Protein AF-A0A7S0HKQ9-F1 (afdb_monomer_lite)

Radius of gyration: 19.26 Å; chains: 1; bounding box: 50×32×47 Å

Foldseek 3Di:
DDDDDDFQDPPPTDDPVVVVPDPDDDDDDDDDDDPDDHRVVVCVVVVVVVVVVQCVVCVVVVHPDRPDDDPVRVVVVVVVCVVVPPDPPPPDVVVVVVVVPPDD

Organism: NCBI:txid33657

Secondary structure (DSSP, 8-state):
-------PBTTTBS-HHHHHH-S--------SS-S---HHHHHHHHHHHHHHHHHHHHHTTT-SSTTPPPHHHHHHHHHHHHHT--------TTHHHHTTSS--

InterPro domains:
  IPR001537 tRNA/rRNA methyltransferase, SpoU type [PF00588] (2-47)
  IPR029026 tRNA (guanine-N1-)-methyltransferase, N-terminal [G3DSA:3.40.1280.10] (1-97)
  IPR029028 Alpha/beta knot methyltransferases [SSF75217] (2-57)

Sequence (104 aa):
RRVALLFGSEGSGLSAEALALADVRLSVPQSGMTQSLNVAACATLVLGEALRLRGVAAAEKGTLTPGMLSEEEQGAAAARLLEHGAAPRRHNKASTKAAMQGDL

Structure (mmCIF, N/CA/C/O backbone):
data_AF-A0A7S0HKQ9-F1
#
_entry.id   AF-A0A7S0HKQ9-F1
#
loop_
_atom_site.group_PDB
_atom_site.id
_atom_site.type_symbol
_atom_site.label_atom_id
_atom_site.label_alt_id
_atom_site.label_comp_id
_atom_site.label_asym_id
_atom_site.label_entity_id
_atom_site.label_seq_id
_atom_site.pdbx_PDB_ins_code
_atom_site.Cartn_x
_atom_site.Cartn_y
_atom_site.Cartn_z
_atom_site.occupancy
_atom_site.B_iso_or_equiv
_atom_site.auth_seq_id
_atom_site.auth_comp_id
_atom_site.auth_asym_id
_atom_site.auth_atom_id
_atom_site.pdbx_PDB_model_num
ATOM 1 N N . ARG A 1 1 ? -10.982 -3.028 8.531 1.00 77.00 1 ARG A N 1
ATOM 2 C CA . ARG A 1 1 ? -10.637 -3.882 7.366 1.00 77.00 1 ARG A CA 1
ATOM 3 C C . ARG A 1 1 ? -9.122 -3.997 7.296 1.00 77.00 1 ARG A C 1
ATOM 5 O O . ARG A 1 1 ? -8.461 -2.979 7.469 1.00 77.00 1 ARG A O 1
ATOM 12 N N . ARG A 1 2 ? -8.576 -5.202 7.112 1.00 84.19 2 ARG A N 1
ATOM 13 C CA . ARG A 1 2 ? -7.136 -5.386 6.878 1.00 84.19 2 ARG A CA 1
ATOM 14 C C . ARG A 1 2 ? -6.847 -5.080 5.410 1.00 84.19 2 ARG A C 1
ATOM 16 O O . ARG A 1 2 ? -7.654 -5.431 4.556 1.00 84.19 2 ARG A O 1
ATOM 23 N N . VAL A 1 3 ? -5.754 -4.374 5.151 1.00 90.94 3 VAL A N 1
ATOM 24 C CA . VAL A 1 3 ? -5.331 -3.965 3.808 1.00 90.94 3 VAL A CA 1
ATOM 25 C C . VAL A 1 3 ? -3.833 -4.205 3.723 1.00 90.94 3 VAL A C 1
ATOM 27 O O . VAL A 1 3 ? -3.109 -3.786 4.627 1.00 90.94 3 VAL A O 1
ATOM 30 N N . ALA A 1 4 ? -3.396 -4.873 2.661 1.00 93.12 4 ALA A N 1
ATOM 31 C CA . ALA A 1 4 ? -1.993 -4.986 2.298 1.00 93.12 4 ALA A CA 1
ATOM 32 C C . ALA A 1 4 ? -1.698 -3.980 1.181 1.00 93.12 4 ALA A C 1
ATOM 34 O O . ALA A 1 4 ? -2.459 -3.880 0.221 1.00 93.12 4 ALA A O 1
ATOM 35 N N . LEU A 1 5 ? -0.609 -3.227 1.322 1.00 94.00 5 LEU A N 1
ATOM 36 C CA . LEU A 1 5 ? -0.102 -2.337 0.282 1.00 94.00 5 LEU A CA 1
ATOM 37 C C . LEU A 1 5 ? 1.145 -2.983 -0.308 1.00 94.00 5 LEU A C 1
ATOM 39 O O . LEU A 1 5 ? 2.094 -3.270 0.420 1.00 94.00 5 LEU A O 1
ATOM 43 N N . LEU A 1 6 ? 1.119 -3.235 -1.612 1.00 95.19 6 LEU A N 1
ATOM 44 C CA . LEU A 1 6 ? 2.231 -3.835 -2.328 1.00 95.19 6 LEU A CA 1
ATOM 45 C C . LEU A 1 6 ? 3.004 -2.728 -3.043 1.00 95.19 6 LEU A C 1
ATOM 47 O O . LEU A 1 6 ? 2.419 -1.929 -3.772 1.00 95.19 6 LEU A O 1
ATOM 51 N N . PHE A 1 7 ? 4.320 -2.710 -2.852 1.00 93.75 7 PHE A N 1
ATOM 52 C CA . PHE A 1 7 ? 5.227 -1.793 -3.531 1.00 93.75 7 PHE A CA 1
ATOM 53 C C . PHE A 1 7 ? 6.204 -2.593 -4.383 1.00 93.75 7 PHE A C 1
ATOM 55 O O . PHE A 1 7 ? 6.736 -3.614 -3.948 1.00 93.75 7 PHE A O 1
ATOM 62 N N . GLY A 1 8 ? 6.395 -2.138 -5.617 1.00 90.31 8 GLY A N 1
ATOM 63 C CA . GLY A 1 8 ? 7.307 -2.757 -6.564 1.00 90.31 8 GLY A CA 1
ATOM 64 C C . GLY A 1 8 ? 8.774 -2.490 -6.248 1.00 90.31 8 GLY A C 1
ATOM 65 O O . GLY A 1 8 ? 9.100 -1.577 -5.490 1.00 90.31 8 GLY A O 1
ATOM 66 N N . SER A 1 9 ? 9.660 -3.261 -6.873 1.00 87.19 9 SER A N 1
ATOM 67 C CA . SER A 1 9 ? 11.093 -2.955 -6.846 1.00 87.19 9 SER A CA 1
ATOM 68 C C . SER A 1 9 ? 11.420 -1.765 -7.754 1.00 87.19 9 SER A C 1
ATOM 70 O O . SER A 1 9 ? 10.653 -1.429 -8.662 1.00 87.19 9 SER A O 1
ATOM 72 N N . GLU A 1 10 ? 12.558 -1.115 -7.516 1.00 84.94 10 GLU A N 1
ATOM 73 C CA . GLU A 1 10 ? 13.005 -0.008 -8.362 1.00 84.94 10 GLU A CA 1
ATOM 74 C C . GLU A 1 10 ? 13.213 -0.472 -9.815 1.00 84.94 10 GLU A C 1
ATOM 76 O O . GLU A 1 10 ? 13.728 -1.560 -10.080 1.00 84.94 10 GLU A O 1
ATOM 81 N N . GLY A 1 11 ? 12.763 0.344 -10.769 1.00 81.62 11 GLY A N 1
ATOM 82 C CA . GLY A 1 11 ? 12.839 0.061 -12.204 1.00 81.62 11 GLY A CA 1
ATOM 83 C C . GLY A 1 11 ? 11.749 -0.883 -12.718 1.00 81.62 11 GLY A C 1
ATOM 84 O O . GLY A 1 11 ? 11.000 -0.501 -13.611 1.00 81.62 11 GLY A O 1
ATOM 85 N N . SER A 1 12 ? 11.635 -2.095 -12.163 1.00 84.31 12 SER A N 1
ATOM 86 C CA . SER A 1 12 ? 10.703 -3.115 -12.686 1.00 84.31 12 SER A CA 1
ATOM 87 C C . SER A 1 12 ? 9.287 -3.052 -12.102 1.00 84.31 12 SER A C 1
ATOM 89 O O . SER A 1 12 ? 8.355 -3.601 -12.686 1.00 84.31 12 SER A O 1
ATOM 91 N N . GLY A 1 13 ? 9.096 -2.363 -10.974 1.00 89.56 13 GLY A N 1
ATOM 92 C CA . GLY A 1 13 ? 7.790 -2.244 -10.339 1.00 89.56 13 GLY A CA 1
ATOM 93 C C . GLY A 1 13 ? 7.299 -3.562 -9.728 1.00 89.56 13 GLY A C 1
ATOM 94 O O . GLY A 1 13 ? 8.079 -4.338 -9.169 1.00 89.56 13 GLY A O 1
ATOM 95 N N . LEU A 1 14 ? 5.976 -3.755 -9.725 1.00 93.69 14 LEU A N 1
ATOM 96 C CA . LEU A 1 14 ? 5.324 -4.974 -9.235 1.00 93.69 14 LEU A CA 1
ATOM 97 C C . LEU A 1 14 ? 5.343 -6.057 -10.317 1.00 93.69 14 LEU A C 1
ATOM 99 O O . LEU A 1 14 ? 5.163 -5.760 -11.497 1.00 93.69 14 LEU A O 1
ATOM 103 N N . SER A 1 15 ? 5.495 -7.319 -9.909 1.00 94.88 15 SER A N 1
ATOM 104 C CA . SER A 1 15 ? 5.388 -8.448 -10.835 1.00 94.88 15 SER A CA 1
ATOM 105 C C . SER A 1 15 ? 3.978 -8.550 -11.425 1.00 94.88 15 SER A C 1
ATOM 107 O O . SER A 1 15 ? 2.990 -8.137 -10.810 1.00 94.88 15 SER A O 1
ATOM 109 N N . ALA A 1 16 ? 3.870 -9.154 -12.611 1.00 95.00 16 ALA A N 1
ATOM 110 C CA . ALA A 1 16 ? 2.576 -9.415 -13.242 1.00 95.00 16 ALA A CA 1
ATOM 111 C C . ALA A 1 16 ? 1.654 -10.261 -12.345 1.00 95.00 16 ALA A C 1
ATOM 113 O O . ALA A 1 16 ? 0.456 -10.004 -12.279 1.00 95.00 16 ALA A O 1
ATOM 114 N N . GLU A 1 17 ? 2.224 -11.215 -11.604 1.00 96.00 17 GLU A N 1
ATOM 115 C CA . GLU A 1 17 ? 1.506 -12.031 -10.622 1.00 96.00 17 GLU A CA 1
ATOM 116 C C . GLU A 1 17 ? 0.934 -11.179 -9.479 1.00 96.00 17 GLU A C 1
ATOM 118 O O . GLU A 1 17 ? -0.259 -11.251 -9.192 1.00 96.00 17 GLU A O 1
ATOM 123 N N . ALA A 1 18 ? 1.745 -10.299 -8.879 1.00 94.69 18 ALA A N 1
ATOM 124 C CA . ALA A 1 18 ? 1.278 -9.400 -7.824 1.00 94.69 18 ALA A CA 1
ATOM 125 C C . ALA A 1 18 ? 0.176 -8.452 -8.328 1.00 94.69 18 ALA A C 1
ATOM 127 O O . ALA A 1 18 ? -0.799 -8.197 -7.624 1.00 94.69 18 ALA A O 1
ATOM 128 N N . LEU A 1 19 ? 0.298 -7.962 -9.565 1.00 95.19 19 LEU A N 1
ATOM 129 C CA . LEU A 1 19 ? -0.715 -7.122 -10.211 1.00 95.19 19 LEU A CA 1
ATOM 130 C C . LEU A 1 19 ? -2.008 -7.874 -10.550 1.00 95.19 19 LEU A C 1
ATOM 132 O O . LEU A 1 19 ? -3.059 -7.234 -10.652 1.00 95.19 19 LEU A O 1
ATOM 136 N N . ALA A 1 20 ? -1.939 -9.185 -10.780 1.00 96.69 20 ALA A N 1
ATOM 137 C CA . ALA A 1 20 ? -3.099 -10.034 -11.040 1.00 96.69 20 ALA A CA 1
ATOM 138 C C . ALA A 1 20 ? -3.859 -10.381 -9.751 1.00 96.69 20 ALA A C 1
ATOM 140 O O . ALA A 1 20 ? -5.079 -10.496 -9.780 1.00 96.69 20 ALA A O 1
ATOM 141 N N . LEU A 1 21 ? -3.146 -10.506 -8.627 1.00 96.44 21 LEU A N 1
ATOM 142 C CA . LEU A 1 21 ? -3.728 -10.774 -7.307 1.00 96.44 21 LEU A CA 1
ATOM 143 C C . LEU A 1 21 ? -4.272 -9.519 -6.606 1.00 96.44 21 LEU A C 1
ATOM 145 O O . LEU A 1 21 ? -4.999 -9.634 -5.623 1.00 96.44 21 LEU A O 1
ATOM 149 N N . ALA A 1 22 ? -3.900 -8.322 -7.062 1.00 96.19 22 ALA A N 1
ATOM 150 C CA . ALA A 1 22 ? -4.310 -7.076 -6.429 1.00 96.19 22 ALA A CA 1
ATOM 151 C C . ALA A 1 22 ? -5.786 -6.742 -6.704 1.00 96.19 22 ALA A C 1
ATOM 153 O O . ALA A 1 22 ? -6.192 -6.605 -7.856 1.00 96.19 22 ALA A O 1
ATOM 154 N N . ASP A 1 23 ? -6.552 -6.488 -5.637 1.00 97.31 23 ASP A N 1
ATOM 155 C CA . ASP A 1 23 ? -7.940 -6.007 -5.736 1.00 97.31 23 ASP A CA 1
ATOM 156 C C . ASP A 1 23 ? -8.029 -4.621 -6.395 1.00 97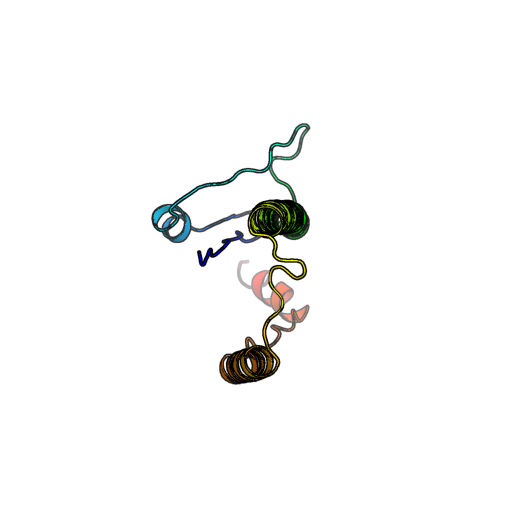.31 23 ASP A C 1
ATOM 158 O O . ASP A 1 23 ? -8.992 -4.292 -7.087 1.00 97.31 23 ASP A O 1
ATOM 162 N N . VAL A 1 24 ? -7.036 -3.771 -6.122 1.00 94.94 24 VAL A N 1
ATOM 163 C CA . VAL A 1 24 ? -7.007 -2.369 -6.539 1.00 94.94 24 VAL A CA 1
ATOM 164 C C . VAL A 1 24 ? -5.599 -2.002 -6.979 1.00 94.94 24 VAL A C 1
ATOM 166 O O . VAL A 1 24 ? -4.616 -2.327 -6.313 1.00 94.94 24 VAL A O 1
ATOM 169 N N . ARG A 1 25 ? -5.511 -1.267 -8.088 1.00 94.31 25 ARG A N 1
ATOM 170 C CA . ARG A 1 25 ? -4.269 -0.674 -8.588 1.00 94.31 25 ARG A CA 1
ATOM 171 C C . ARG A 1 25 ? -4.296 0.823 -8.322 1.00 94.31 25 ARG A C 1
ATOM 173 O O . ARG A 1 25 ? -5.219 1.508 -8.752 1.00 94.31 25 ARG A O 1
ATOM 180 N N . LEU A 1 26 ? -3.290 1.313 -7.609 1.00 91.75 26 LEU A N 1
ATOM 181 C CA . LEU A 1 26 ? -3.160 2.717 -7.236 1.00 91.75 26 LEU A CA 1
ATOM 182 C C . LEU A 1 26 ? -1.929 3.319 -7.916 1.00 91.75 26 LEU A C 1
ATOM 184 O O . LEU A 1 26 ? -0.851 2.730 -7.888 1.00 91.75 26 LEU A O 1
ATOM 188 N N . SER A 1 27 ? -2.092 4.501 -8.503 1.00 91.38 27 SER A N 1
ATOM 189 C CA . SER A 1 27 ? -1.005 5.290 -9.084 1.00 91.38 27 SER A CA 1
ATOM 190 C C . SER A 1 27 ? -0.931 6.648 -8.401 1.00 91.38 27 SER A C 1
ATOM 192 O O . SER A 1 27 ? -1.962 7.300 -8.237 1.00 91.38 27 SER A O 1
ATOM 194 N N . VAL A 1 28 ? 0.275 7.102 -8.060 1.00 90.69 28 VAL A N 1
ATOM 195 C CA . VAL A 1 28 ? 0.496 8.484 -7.623 1.00 90.69 28 VAL A CA 1
ATOM 196 C C . VAL A 1 28 ? 0.597 9.366 -8.870 1.00 90.69 28 VAL A C 1
ATOM 198 O O . VAL A 1 28 ? 1.487 9.127 -9.691 1.00 90.69 28 VAL A O 1
ATOM 201 N N . PRO A 1 29 ? -0.298 10.354 -9.053 1.00 89.94 29 PRO A N 1
ATOM 202 C CA . PRO A 1 29 ? -0.194 11.286 -10.166 1.00 89.94 29 PRO A CA 1
ATOM 203 C C . PRO A 1 29 ? 1.140 12.033 -10.112 1.00 89.94 29 PRO A C 1
ATOM 205 O O . PRO A 1 29 ? 1.554 12.505 -9.054 1.00 89.94 29 PRO A O 1
ATOM 208 N N . GLN A 1 30 ? 1.805 12.143 -11.256 1.00 88.00 30 GLN A N 1
ATOM 209 C CA . GLN A 1 30 ? 3.087 12.827 -11.390 1.00 88.00 30 GLN A CA 1
ATOM 210 C C . GLN A 1 30 ? 3.101 13.646 -12.681 1.00 88.00 30 GLN A C 1
ATOM 212 O O . GLN A 1 30 ? 2.467 13.270 -13.667 1.00 88.00 30 GLN A O 1
ATOM 217 N N . SER A 1 31 ? 3.850 14.745 -12.665 1.00 84.81 31 SER A N 1
ATOM 218 C CA . SER A 1 31 ? 4.065 15.622 -13.815 1.00 84.81 31 SER A CA 1
ATOM 219 C C . SER A 1 31 ? 5.562 15.861 -13.989 1.00 84.81 31 SER A C 1
ATOM 221 O O . SER A 1 31 ? 6.301 15.906 -13.005 1.00 84.81 31 SER A O 1
ATOM 223 N N . GLY A 1 32 ? 6.010 16.051 -15.230 1.00 85.25 32 GLY A N 1
ATOM 224 C CA . GLY A 1 32 ? 7.414 16.303 -15.561 1.00 85.25 32 GLY A CA 1
ATOM 225 C C . GLY A 1 32 ? 8.039 15.178 -16.383 1.00 85.25 32 GLY A C 1
ATOM 226 O O . GLY A 1 32 ? 7.340 14.416 -17.042 1.00 85.25 32 GLY A O 1
ATOM 227 N N . MET A 1 33 ? 9.371 15.103 -16.379 1.00 85.06 33 MET A N 1
ATOM 228 C CA . MET A 1 33 ? 10.133 14.201 -17.258 1.00 85.06 33 MET A CA 1
ATOM 229 C C . MET A 1 33 ? 10.355 12.794 -16.684 1.00 85.06 33 MET A C 1
ATOM 231 O O . MET A 1 33 ? 10.861 11.926 -17.392 1.00 85.06 33 MET A O 1
ATOM 235 N N . THR A 1 34 ? 10.030 12.564 -15.409 1.00 82.69 34 THR A N 1
ATOM 236 C CA . THR A 1 34 ? 10.192 11.245 -14.784 1.00 82.69 34 THR A CA 1
ATOM 237 C C . THR A 1 34 ? 8.977 10.359 -15.037 1.00 82.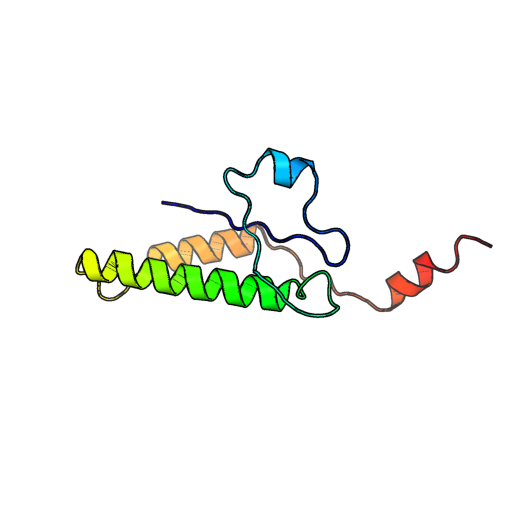69 34 THR A C 1
ATOM 239 O O . THR A 1 34 ? 7.845 10.835 -15.083 1.00 82.69 34 THR A O 1
ATOM 242 N N . GLN A 1 35 ? 9.225 9.060 -15.203 1.00 81.38 35 GLN A N 1
ATOM 243 C CA . GLN A 1 35 ? 8.181 8.053 -15.400 1.00 81.38 35 GLN A CA 1
ATOM 244 C C . GLN A 1 35 ? 7.657 7.482 -14.073 1.00 81.38 35 GLN A C 1
ATOM 246 O O . GLN A 1 35 ? 6.559 6.924 -14.028 1.00 81.38 35 GLN A O 1
ATOM 251 N N . SER A 1 36 ? 8.411 7.626 -12.979 1.00 84.94 36 SER A N 1
ATOM 252 C CA . SER A 1 36 ? 7.997 7.185 -11.644 1.00 84.94 36 SER A CA 1
ATOM 253 C C . SER A 1 36 ? 8.671 7.973 -10.523 1.00 84.94 36 SER A C 1
ATOM 255 O O . SER A 1 36 ? 9.781 8.488 -10.669 1.00 84.94 36 SER A O 1
ATOM 257 N N . LEU A 1 37 ? 8.027 7.995 -9.355 1.00 87.69 37 LEU A N 1
ATOM 258 C CA . LEU A 1 37 ? 8.679 8.342 -8.092 1.00 87.69 37 LEU A CA 1
ATOM 259 C C . LEU A 1 37 ? 9.537 7.171 -7.602 1.00 87.69 37 LEU A C 1
ATOM 261 O O . LEU A 1 37 ? 9.269 6.016 -7.940 1.00 87.69 37 LEU A O 1
ATOM 265 N N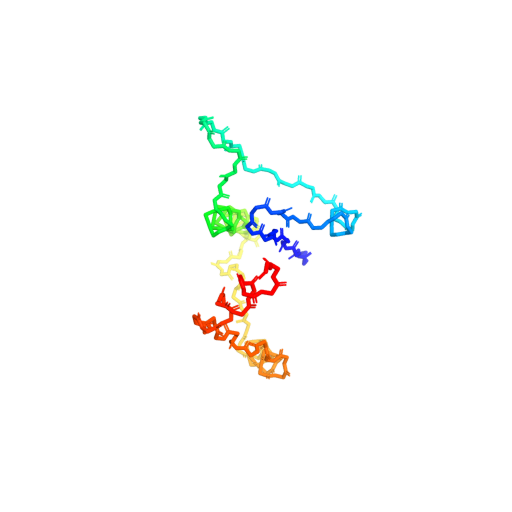 . ASN A 1 38 ? 10.536 7.451 -6.760 1.00 91.38 38 ASN A N 1
ATOM 266 C CA . ASN A 1 38 ? 11.216 6.372 -6.048 1.00 91.38 38 ASN A CA 1
ATOM 267 C C . ASN A 1 38 ? 10.225 5.645 -5.115 1.00 91.38 38 ASN A C 1
ATOM 269 O O . ASN A 1 38 ? 9.215 6.204 -4.668 1.00 91.38 38 ASN A O 1
ATOM 273 N N . VAL A 1 39 ? 10.514 4.377 -4.819 1.00 92.00 39 VAL A N 1
ATOM 274 C CA . VAL A 1 39 ? 9.594 3.533 -4.046 1.00 92.00 39 VAL A CA 1
ATOM 275 C C . VAL A 1 39 ? 9.348 4.090 -2.640 1.00 92.00 39 VAL A C 1
ATOM 277 O O . VAL A 1 39 ? 8.220 4.049 -2.155 1.00 92.00 39 VAL A O 1
ATOM 280 N N . ALA A 1 40 ? 10.365 4.692 -2.015 1.00 92.62 40 ALA A N 1
ATOM 281 C CA . ALA A 1 40 ? 10.264 5.271 -0.678 1.00 92.62 40 ALA A CA 1
ATOM 282 C C . ALA A 1 40 ? 9.328 6.494 -0.618 1.00 92.62 40 ALA A C 1
ATOM 284 O O . ALA A 1 40 ? 8.507 6.592 0.295 1.00 92.62 40 ALA A O 1
ATOM 285 N N . ALA A 1 41 ? 9.398 7.408 -1.591 1.00 93.19 41 ALA A N 1
ATOM 286 C CA . ALA A 1 41 ? 8.515 8.572 -1.666 1.00 93.19 41 ALA A CA 1
ATOM 287 C C . ALA A 1 41 ? 7.083 8.147 -1.986 1.00 93.19 41 ALA A C 1
ATOM 289 O O . ALA A 1 41 ? 6.151 8.616 -1.335 1.00 93.19 41 ALA A O 1
ATOM 290 N N . CYS A 1 42 ? 6.905 7.211 -2.925 1.00 93.31 42 CYS A N 1
ATOM 291 C CA . CYS A 1 42 ? 5.594 6.635 -3.216 1.00 93.31 42 CYS A CA 1
ATOM 292 C C . CYS A 1 42 ? 4.979 6.000 -1.956 1.00 93.31 42 CYS A C 1
ATOM 294 O O . CYS A 1 42 ? 3.854 6.332 -1.583 1.00 93.31 42 CYS A O 1
ATOM 296 N N . ALA A 1 43 ? 5.742 5.167 -1.240 1.00 94.69 43 ALA A N 1
ATOM 297 C CA . ALA A 1 43 ? 5.297 4.546 0.004 1.00 94.69 43 ALA A CA 1
ATOM 298 C C . ALA A 1 43 ? 4.946 5.576 1.079 1.00 94.69 43 ALA A C 1
ATOM 300 O O . ALA A 1 43 ? 3.902 5.457 1.714 1.00 94.69 43 ALA A O 1
ATOM 301 N N . THR A 1 44 ? 5.765 6.615 1.241 1.00 95.75 44 THR A N 1
ATOM 302 C CA . THR A 1 44 ? 5.514 7.699 2.201 1.00 95.75 44 THR A CA 1
ATOM 303 C C . THR A 1 44 ? 4.194 8.411 1.914 1.00 95.75 44 THR A C 1
ATOM 305 O O . THR A 1 44 ? 3.377 8.566 2.820 1.00 95.75 44 THR A O 1
ATOM 308 N N . LEU A 1 45 ? 3.954 8.800 0.657 1.00 95.56 45 LEU A N 1
ATOM 309 C CA . LEU A 1 45 ? 2.725 9.487 0.249 1.00 95.56 45 LEU A CA 1
ATOM 310 C C . LEU A 1 45 ? 1.488 8.614 0.485 1.00 95.56 45 LEU A C 1
ATOM 312 O O . LEU A 1 45 ? 0.515 9.058 1.093 1.00 95.56 45 LEU A O 1
ATOM 316 N N . VAL A 1 46 ? 1.541 7.354 0.045 1.00 95.25 46 VAL A N 1
ATOM 317 C CA . VAL A 1 46 ? 0.410 6.424 0.158 1.00 95.25 46 VAL A CA 1
ATOM 318 C C . VAL A 1 46 ? 0.117 6.078 1.620 1.00 95.25 46 VAL A C 1
ATOM 320 O O . VAL A 1 46 ? -1.044 6.072 2.026 1.00 95.25 46 VAL A O 1
ATOM 323 N N . LEU A 1 47 ? 1.145 5.814 2.432 1.00 94.19 47 LEU A N 1
ATOM 324 C CA . LEU A 1 47 ? 0.974 5.516 3.856 1.00 94.19 47 LEU A CA 1
ATOM 325 C C . LEU A 1 47 ? 0.466 6.731 4.633 1.00 94.19 47 LEU A C 1
ATOM 327 O O . LEU A 1 47 ? -0.431 6.579 5.460 1.00 94.19 47 LEU A O 1
ATOM 331 N N . GLY A 1 48 ? 0.994 7.924 4.350 1.00 94.06 48 GLY A N 1
ATOM 332 C CA . GLY A 1 48 ? 0.529 9.167 4.963 1.00 94.06 48 GLY A CA 1
ATOM 333 C C . GLY A 1 48 ? -0.960 9.401 4.712 1.00 94.06 48 GLY A C 1
ATOM 334 O O . GLY A 1 48 ? -1.719 9.653 5.649 1.00 94.06 48 GLY A O 1
ATOM 335 N N . GLU A 1 49 ? -1.406 9.214 3.470 1.00 94.81 49 GLU A N 1
ATOM 336 C CA . GLU A 1 49 ? -2.820 9.346 3.118 1.00 94.81 49 GLU A CA 1
ATOM 337 C C . GLU A 1 49 ? -3.684 8.247 3.753 1.00 94.81 49 GLU A C 1
ATOM 339 O O . GLU A 1 49 ? -4.758 8.522 4.289 1.00 94.81 49 GLU A O 1
ATOM 344 N N . ALA A 1 50 ? -3.200 7.002 3.786 1.00 91.81 50 ALA A N 1
ATOM 345 C CA . ALA A 1 50 ? -3.904 5.908 4.447 1.00 91.81 50 ALA A CA 1
ATOM 346 C C . ALA A 1 50 ? -4.099 6.168 5.951 1.00 91.81 50 ALA A C 1
ATOM 348 O O . ALA A 1 50 ? -5.166 5.867 6.493 1.00 91.81 50 ALA A O 1
ATOM 349 N N . LEU A 1 51 ? -3.097 6.738 6.628 1.00 89.19 51 LEU A N 1
ATOM 350 C CA . LEU A 1 51 ? -3.198 7.141 8.032 1.00 89.19 51 LEU A CA 1
ATOM 351 C C . LEU A 1 51 ? -4.202 8.280 8.213 1.00 89.19 51 LEU A C 1
ATOM 353 O O . LEU A 1 51 ? -5.054 8.190 9.097 1.00 89.19 51 LEU A O 1
ATOM 357 N N . ARG A 1 52 ? -4.169 9.301 7.347 1.00 89.62 52 ARG A N 1
ATOM 358 C CA . ARG A 1 52 ? -5.130 10.414 7.374 1.00 89.62 52 ARG A CA 1
ATOM 359 C C . ARG A 1 52 ? -6.569 9.915 7.234 1.00 89.62 52 ARG A C 1
ATOM 361 O O . ARG A 1 52 ? -7.421 10.259 8.051 1.00 89.62 52 ARG A O 1
ATOM 368 N N . LEU A 1 53 ? -6.834 9.058 6.246 1.00 90.38 53 LEU A N 1
ATOM 369 C CA . LEU A 1 53 ? -8.159 8.479 6.000 1.00 90.38 53 LEU A CA 1
ATOM 370 C C . LEU A 1 53 ? -8.633 7.593 7.160 1.00 90.38 53 LEU A C 1
ATOM 372 O O . LEU A 1 53 ? -9.804 7.641 7.536 1.00 90.38 53 LEU A O 1
ATOM 376 N N . ARG A 1 54 ? -7.731 6.811 7.767 1.00 87.75 54 ARG A N 1
ATOM 377 C CA . ARG A 1 54 ? -8.046 6.029 8.974 1.00 87.75 54 ARG A CA 1
ATOM 378 C C . ARG A 1 54 ? -8.375 6.923 10.166 1.00 87.75 54 ARG A C 1
ATOM 380 O O . ARG A 1 54 ? -9.293 6.592 10.909 1.00 87.75 54 ARG A O 1
ATOM 387 N N . GLY A 1 55 ? -7.657 8.032 10.328 1.00 86.56 55 GLY A N 1
ATOM 388 C CA . GLY A 1 55 ? -7.926 9.033 11.356 1.00 86.56 55 GLY A CA 1
ATOM 389 C C . GLY A 1 55 ? -9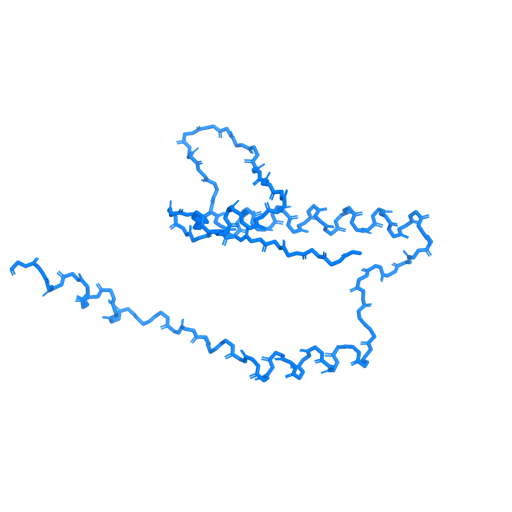.317 9.648 11.210 1.00 86.56 55 GLY A C 1
ATOM 390 O O . GLY A 1 55 ? -10.079 9.647 12.171 1.00 86.56 55 GLY A O 1
ATOM 391 N N . VAL A 1 56 ? -9.685 10.081 9.998 1.00 85.31 56 VAL A N 1
ATOM 392 C CA . VAL A 1 56 ? -11.025 10.624 9.698 1.00 85.31 56 VAL A CA 1
ATOM 393 C C . VAL A 1 56 ? -12.118 9.601 10.021 1.00 85.31 56 VAL A C 1
ATOM 395 O O . VAL A 1 56 ? -13.014 9.889 10.809 1.00 85.31 56 VAL A O 1
ATOM 398 N N . ALA A 1 57 ? -11.996 8.374 9.507 1.00 85.94 57 ALA A N 1
ATOM 399 C CA . ALA A 1 57 ? -12.989 7.321 9.734 1.00 85.94 57 ALA A CA 1
ATOM 400 C C . ALA A 1 57 ? -13.107 6.893 11.209 1.00 85.94 57 ALA A C 1
ATOM 402 O O . ALA A 1 57 ? -14.120 6.325 11.619 1.00 85.94 57 ALA A O 1
ATOM 403 N N . ALA A 1 58 ? -12.058 7.093 12.005 1.00 85.06 58 ALA A N 1
ATOM 404 C CA . ALA A 1 58 ? -12.071 6.817 13.434 1.00 85.06 58 ALA A CA 1
ATOM 405 C C . ALA A 1 58 ? -12.674 7.963 14.245 1.00 85.06 58 ALA A C 1
ATOM 407 O O . ALA A 1 58 ? -13.442 7.698 15.169 1.00 85.06 58 ALA A O 1
ATOM 408 N N . ALA A 1 59 ? -12.395 9.212 13.863 1.00 82.50 59 ALA A N 1
ATOM 409 C CA . ALA A 1 59 ? -13.028 10.389 14.444 1.00 82.50 59 ALA A CA 1
ATOM 410 C C . ALA A 1 59 ? -14.552 10.354 14.242 1.00 82.50 59 ALA A C 1
ATOM 412 O O . ALA A 1 59 ? -15.298 10.556 15.196 1.00 82.50 59 ALA A O 1
ATOM 413 N N . GLU A 1 60 ? -15.019 9.975 13.047 1.00 86.31 60 GLU A N 1
ATOM 414 C CA . GLU A 1 60 ? -16.446 9.743 12.757 1.00 86.31 60 GLU A CA 1
ATOM 415 C C . GLU A 1 60 ? -17.080 8.672 13.662 1.00 86.31 60 GLU A C 1
ATOM 417 O O . GLU A 1 60 ? -18.278 8.704 13.929 1.00 86.31 60 GLU A O 1
ATOM 422 N N . LYS A 1 61 ? -16.275 7.730 14.167 1.00 85.44 61 LYS A N 1
ATOM 423 C CA . LYS A 1 61 ? -16.693 6.661 15.089 1.00 85.44 61 LYS A CA 1
ATOM 424 C C . LYS A 1 61 ? -16.430 6.995 16.561 1.00 85.44 61 LYS A C 1
ATOM 426 O O . LYS A 1 61 ? -16.534 6.108 17.404 1.00 85.44 61 LYS A O 1
ATOM 431 N N . GLY A 1 62 ? -16.044 8.233 16.878 1.00 84.12 62 GLY A N 1
ATOM 432 C CA . GLY A 1 62 ? -15.754 8.678 18.245 1.00 84.12 62 GLY A CA 1
ATOM 433 C C . GLY A 1 62 ? -14.487 8.075 18.866 1.00 84.12 62 GLY A C 1
ATOM 434 O O . GLY A 1 62 ? -14.343 8.070 20.085 1.00 84.12 62 GLY A O 1
ATOM 435 N N . THR A 1 63 ? -13.566 7.539 18.061 1.00 81.50 63 THR A N 1
ATOM 436 C CA . THR A 1 63 ? -12.308 6.947 18.543 1.00 81.50 63 THR A CA 1
ATOM 437 C C . THR A 1 63 ? -11.180 7.981 18.529 1.00 81.50 63 THR A C 1
ATOM 439 O O . THR A 1 63 ? -10.843 8.511 17.473 1.00 81.50 63 THR A O 1
ATOM 442 N N . LEU A 1 64 ? -10.558 8.229 19.688 1.00 67.25 64 LEU A N 1
ATOM 443 C CA . LEU A 1 64 ? -9.491 9.232 19.852 1.00 67.25 64 LEU A CA 1
ATOM 444 C C . LEU A 1 64 ? -8.081 8.716 19.505 1.00 67.25 64 LEU A C 1
ATOM 446 O O . LEU A 1 64 ? -7.201 9.513 19.195 1.00 67.25 64 LEU A O 1
ATOM 450 N N . THR A 1 65 ? -7.858 7.398 19.532 1.00 69.62 65 THR A N 1
ATOM 451 C CA . THR A 1 65 ? -6.545 6.760 19.298 1.00 69.62 65 THR A CA 1
ATOM 452 C C . THR A 1 65 ? -6.595 5.687 18.199 1.00 69.62 65 THR A C 1
ATOM 454 O O . THR A 1 65 ? -6.337 4.504 18.442 1.00 69.62 65 THR A O 1
ATOM 457 N N . PRO A 1 66 ? -6.947 6.054 16.952 1.00 70.62 66 PRO A N 1
ATOM 458 C CA . PRO A 1 66 ? -7.008 5.097 15.858 1.00 70.62 66 PRO A CA 1
ATOM 459 C C . PRO A 1 66 ? -5.686 4.376 15.622 1.00 70.62 66 PRO A C 1
ATOM 461 O O . PRO A 1 66 ? -4.668 4.993 15.320 1.00 70.62 66 PRO A O 1
ATOM 464 N N . GLY A 1 67 ? -5.734 3.046 15.662 1.00 70.81 67 GLY A N 1
ATOM 465 C CA . GLY A 1 67 ? -4.612 2.205 15.254 1.00 70.81 67 GLY A CA 1
ATOM 466 C C . GLY A 1 67 ? -3.540 1.980 16.318 1.00 70.81 67 GLY A C 1
ATOM 467 O O . GLY A 1 67 ? -2.513 1.396 15.982 1.00 70.81 67 GLY A O 1
ATOM 468 N N . MET A 1 68 ? -3.764 2.382 17.575 1.00 79.75 68 MET A N 1
ATOM 469 C CA . MET A 1 68 ? -2.939 1.905 18.687 1.00 79.75 68 MET A CA 1
ATOM 470 C C . MET A 1 68 ? -3.305 0.454 19.013 1.00 79.75 68 MET A C 1
ATOM 472 O O . MET A 1 68 ? -4.468 0.149 19.263 1.00 79.75 68 MET A O 1
ATOM 476 N N . LEU A 1 69 ? -2.306 -0.426 18.987 1.00 81.94 69 LEU A N 1
ATOM 477 C CA . LEU A 1 69 ? -2.427 -1.800 19.470 1.00 81.94 69 LEU A CA 1
ATOM 478 C C . LEU A 1 69 ? -2.426 -1.802 21.003 1.00 81.94 69 LEU A C 1
ATOM 480 O O . LEU A 1 69 ? -1.705 -0.998 21.605 1.00 81.94 69 LEU A O 1
ATOM 484 N N . SER A 1 70 ? -3.173 -2.711 21.629 1.00 85.88 70 SER A N 1
ATOM 485 C CA . SER A 1 70 ? -3.047 -2.964 23.071 1.00 85.88 70 SER A CA 1
ATOM 486 C C . SER A 1 70 ? -1.649 -3.496 23.413 1.00 85.88 70 SER A C 1
ATOM 488 O O . SER A 1 70 ? -0.939 -3.990 22.539 1.00 85.88 70 SER A O 1
ATOM 490 N N . GLU A 1 71 ? -1.231 -3.430 24.678 1.00 88.38 71 GLU A N 1
ATOM 491 C CA . GLU A 1 71 ? 0.071 -3.980 25.094 1.00 88.38 71 GLU A CA 1
ATOM 492 C C . GLU A 1 71 ? 0.202 -5.479 24.766 1.00 88.38 71 GLU A C 1
ATOM 494 O O . GLU A 1 71 ? 1.246 -5.927 24.291 1.00 88.38 71 GLU A O 1
ATOM 499 N N . GLU A 1 72 ? -0.881 -6.244 24.931 1.00 91.00 72 GLU A N 1
ATOM 500 C CA . GLU A 1 72 ? -0.947 -7.663 24.561 1.00 91.00 72 GLU A CA 1
ATOM 501 C C . GLU A 1 72 ? -0.762 -7.863 23.045 1.00 91.00 72 GLU A C 1
ATOM 503 O O . GLU A 1 72 ? 0.025 -8.705 22.605 1.00 91.00 72 GLU A O 1
ATOM 508 N N . GLU A 1 73 ? -1.431 -7.046 22.227 1.00 88.88 73 GLU A N 1
ATOM 509 C CA . GLU A 1 73 ? -1.306 -7.089 20.768 1.00 88.88 73 GLU A CA 1
ATOM 510 C C . GLU A 1 73 ? 0.089 -6.665 20.290 1.00 88.88 73 GLU A C 1
ATOM 512 O O . GLU A 1 73 ? 0.615 -7.247 19.337 1.00 88.88 73 GLU A O 1
ATOM 517 N N . GLN A 1 74 ? 0.705 -5.679 20.950 1.00 87.00 74 GLN A N 1
ATOM 518 C CA . GLN A 1 74 ? 2.081 -5.256 20.688 1.00 87.00 74 GLN A CA 1
ATOM 519 C C . GLN A 1 74 ? 3.065 -6.390 20.987 1.00 87.00 74 GLN A C 1
ATOM 521 O O . GLN A 1 74 ? 3.913 -6.693 20.144 1.00 87.00 74 GLN A O 1
ATOM 526 N N . GLY A 1 75 ? 2.917 -7.062 22.135 1.00 88.25 75 GLY A N 1
ATOM 527 C CA . GLY A 1 75 ? 3.729 -8.221 22.509 1.00 88.25 75 GLY A CA 1
ATOM 528 C C . GLY A 1 75 ? 3.602 -9.366 21.500 1.00 88.25 75 GLY A C 1
ATOM 529 O O . GLY A 1 75 ? 4.608 -9.889 21.018 1.00 88.25 75 GLY A O 1
ATOM 530 N N . ALA A 1 76 ? 2.373 -9.693 21.093 1.00 88.38 76 ALA A N 1
ATOM 531 C CA . ALA A 1 76 ? 2.118 -10.716 20.080 1.00 88.38 76 ALA A CA 1
ATOM 532 C C . ALA A 1 76 ? 2.683 -10.340 18.696 1.00 88.38 76 ALA A C 1
ATOM 534 O O . ALA A 1 76 ? 3.191 -11.199 17.973 1.00 88.38 76 ALA A O 1
ATOM 535 N N . ALA A 1 77 ? 2.609 -9.066 18.299 1.00 85.25 77 ALA A N 1
ATOM 536 C CA . ALA A 1 77 ? 3.187 -8.591 17.044 1.00 85.25 77 ALA A CA 1
ATOM 537 C C . ALA A 1 77 ? 4.722 -8.651 17.061 1.00 85.25 77 ALA A C 1
ATOM 539 O O . ALA A 1 77 ? 5.325 -9.104 16.087 1.00 85.25 77 ALA A O 1
ATOM 540 N N . ALA A 1 78 ? 5.350 -8.251 18.168 1.00 86.62 78 ALA A N 1
ATOM 541 C CA . ALA A 1 78 ? 6.796 -8.319 18.343 1.00 86.62 78 ALA A CA 1
ATOM 542 C C . ALA A 1 78 ? 7.313 -9.765 18.282 1.00 86.62 78 ALA A C 1
ATOM 544 O O . ALA A 1 78 ? 8.277 -10.032 17.566 1.00 86.62 78 ALA A O 1
ATOM 545 N N . ALA A 1 79 ? 6.635 -10.706 18.950 1.00 87.25 79 ALA A N 1
ATOM 546 C CA . ALA A 1 79 ? 6.976 -12.128 18.893 1.00 87.25 79 ALA A CA 1
ATOM 547 C C . ALA A 1 79 ? 6.946 -12.662 17.450 1.00 87.25 79 ALA A C 1
ATOM 549 O O . ALA A 1 79 ? 7.926 -13.240 16.984 1.00 87.25 79 ALA A O 1
ATOM 550 N N . ARG A 1 80 ? 5.883 -12.357 16.692 1.00 87.81 80 ARG A N 1
ATOM 551 C CA . ARG A 1 80 ? 5.778 -12.747 15.274 1.00 87.81 80 ARG A CA 1
ATOM 552 C C . ARG A 1 80 ? 6.910 -12.175 14.422 1.00 87.81 80 ARG A C 1
ATOM 554 O O . ARG A 1 80 ? 7.413 -12.873 13.547 1.00 87.81 80 ARG A O 1
ATOM 561 N N . LEU A 1 81 ? 7.307 -10.921 14.647 1.00 83.12 81 LEU A N 1
ATOM 562 C CA . LEU A 1 81 ? 8.408 -10.294 13.905 1.00 83.12 81 LEU A CA 1
ATOM 563 C C . LEU A 1 81 ? 9.755 -10.967 14.192 1.00 83.12 81 LEU A C 1
ATOM 565 O O . LEU A 1 81 ? 10.554 -11.129 13.271 1.00 83.12 81 LEU A O 1
ATOM 569 N N . LEU A 1 82 ? 9.992 -11.370 15.443 1.00 86.56 82 LEU A N 1
ATOM 570 C CA . LEU A 1 82 ? 11.186 -12.120 15.833 1.00 86.56 82 LEU A CA 1
ATOM 571 C C . LEU A 1 82 ? 11.204 -13.518 15.203 1.00 86.56 82 LEU A C 1
ATOM 573 O O . LEU A 1 82 ? 12.232 -13.930 14.672 1.00 86.56 82 LEU A O 1
ATOM 577 N N . GLU A 1 83 ? 10.067 -14.216 15.203 1.00 85.75 83 GLU A N 1
ATOM 578 C CA . GLU A 1 83 ? 9.917 -15.547 14.596 1.00 85.75 83 GLU A CA 1
ATOM 579 C C . GLU A 1 83 ? 10.133 -15.532 13.076 1.00 85.75 83 GLU A C 1
ATOM 581 O O . GLU A 1 83 ? 10.788 -16.414 12.528 1.00 85.75 83 GLU A O 1
ATOM 586 N N . HIS A 1 84 ? 9.601 -14.519 12.387 1.00 79.25 84 HIS A N 1
ATOM 587 C CA . HIS A 1 84 ? 9.646 -14.420 10.924 1.00 79.25 84 HIS A CA 1
ATOM 588 C C . HIS A 1 84 ? 10.862 -13.644 10.406 1.00 79.25 84 HIS A C 1
ATOM 590 O O . HIS A 1 84 ? 10.899 -13.328 9.217 1.00 79.25 84 HIS A O 1
ATOM 596 N N . GLY A 1 85 ? 11.818 -13.309 11.285 1.00 54.41 85 GLY A N 1
ATOM 597 C CA . GLY A 1 85 ? 12.936 -12.398 11.048 1.00 54.41 85 GLY A CA 1
ATOM 598 C C . GLY A 1 85 ? 13.433 -12.375 9.602 1.00 54.41 85 GLY A C 1
ATOM 599 O O . GLY A 1 85 ? 14.222 -13.221 9.179 1.00 54.41 85 GLY A O 1
ATOM 600 N N . ALA A 1 86 ? 13.013 -11.356 8.848 1.00 54.53 86 ALA A N 1
ATOM 601 C CA . ALA A 1 86 ? 13.668 -10.967 7.612 1.00 54.53 86 ALA A CA 1
ATOM 602 C C . ALA A 1 86 ? 15.064 -10.479 8.004 1.00 54.53 86 ALA A C 1
ATOM 604 O O . ALA A 1 86 ? 15.235 -9.332 8.419 1.00 54.53 86 ALA A O 1
ATOM 605 N N . ALA A 1 87 ? 16.056 -11.371 7.951 1.00 47.44 87 ALA A N 1
ATOM 606 C CA . ALA A 1 87 ? 17.440 -11.005 8.201 1.00 47.44 87 ALA A CA 1
ATOM 607 C C . ALA A 1 87 ? 17.771 -9.749 7.375 1.00 47.44 87 ALA A C 1
ATOM 609 O O . ALA A 1 87 ? 17.464 -9.726 6.175 1.00 47.44 87 ALA A O 1
ATOM 610 N N . PRO A 1 88 ? 18.371 -8.698 7.966 1.00 49.06 88 PRO A N 1
ATOM 611 C CA . PRO A 1 88 ? 18.796 -7.542 7.197 1.00 49.06 88 PRO A CA 1
ATOM 612 C C . PRO A 1 88 ? 19.756 -8.041 6.119 1.00 49.06 88 PRO A C 1
ATOM 614 O O . PRO A 1 88 ? 20.879 -8.459 6.414 1.00 49.06 88 PRO A O 1
ATOM 617 N N . ARG A 1 89 ? 19.313 -8.039 4.854 1.00 54.25 89 ARG A N 1
ATOM 618 C CA . ARG A 1 89 ? 20.197 -8.325 3.726 1.00 54.25 89 ARG A CA 1
ATOM 619 C C . ARG A 1 89 ? 21.213 -7.193 3.683 1.00 54.25 89 ARG A C 1
ATOM 621 O O . ARG A 1 89 ? 20.943 -6.125 3.140 1.00 54.25 89 ARG A O 1
ATOM 628 N N . ARG A 1 90 ? 22.383 -7.411 4.286 1.00 51.06 90 ARG A N 1
ATOM 629 C CA . ARG A 1 90 ? 23.545 -6.548 4.092 1.00 51.06 90 ARG A CA 1
ATOM 630 C C . ARG A 1 90 ? 23.820 -6.501 2.590 1.00 51.06 90 ARG A C 1
ATOM 632 O O . ARG A 1 90 ? 24.283 -7.484 2.020 1.00 51.06 90 ARG A O 1
ATOM 639 N N . HIS A 1 91 ? 23.543 -5.365 1.955 1.00 48.06 91 HIS A N 1
ATOM 640 C CA . HIS A 1 91 ? 24.102 -5.052 0.645 1.00 48.06 91 HIS A CA 1
ATOM 641 C C . HIS A 1 91 ? 25.614 -4.904 0.833 1.00 48.06 91 HIS A C 1
ATOM 643 O O . HIS A 1 91 ? 26.110 -3.845 1.215 1.00 48.06 91 HIS A O 1
ATOM 649 N N . ASN A 1 92 ? 26.357 -5.994 0.652 1.00 44.38 92 ASN A N 1
ATOM 650 C CA . ASN A 1 92 ? 27.806 -5.917 0.605 1.00 44.38 92 ASN A CA 1
ATOM 651 C C . ASN A 1 92 ? 28.204 -5.498 -0.815 1.00 44.38 92 ASN A C 1
ATOM 653 O O . ASN A 1 92 ? 27.817 -6.157 -1.776 1.00 44.38 92 ASN A O 1
ATOM 657 N N . LYS A 1 93 ? 29.014 -4.441 -0.960 1.00 51.75 93 LYS A N 1
ATOM 658 C CA . LYS A 1 93 ? 29.531 -3.960 -2.262 1.00 51.75 93 LYS A CA 1
ATOM 659 C C . LYS A 1 93 ? 30.309 -5.032 -3.052 1.00 51.75 93 LYS A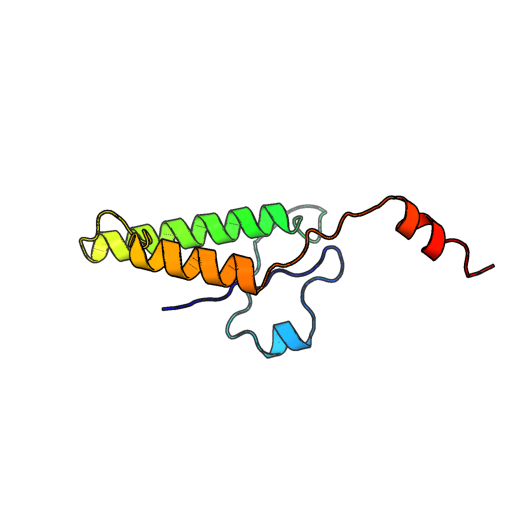 C 1
ATOM 661 O O . LYS A 1 93 ? 30.631 -4.824 -4.214 1.00 51.75 93 LYS A O 1
ATOM 666 N N . ALA A 1 94 ? 30.613 -6.176 -2.437 1.00 52.91 94 ALA A N 1
ATOM 667 C CA . ALA A 1 94 ? 31.229 -7.324 -3.092 1.00 52.91 94 ALA A CA 1
ATOM 668 C C . ALA A 1 94 ? 30.304 -8.035 -4.104 1.00 52.91 94 ALA A C 1
ATOM 670 O O . ALA A 1 94 ? 30.806 -8.590 -5.079 1.00 52.91 94 ALA A O 1
ATOM 671 N N . SER A 1 95 ? 28.973 -8.004 -3.932 1.00 51.16 95 SER A N 1
ATOM 672 C CA . SER A 1 95 ? 28.052 -8.734 -4.822 1.00 51.16 95 SER A CA 1
ATOM 673 C C . SER A 1 95 ? 27.801 -8.036 -6.162 1.00 51.16 95 SER A C 1
ATOM 675 O O . SER A 1 95 ? 27.499 -8.705 -7.144 1.00 51.16 95 SER A O 1
ATOM 677 N N . THR A 1 96 ? 27.984 -6.714 -6.247 1.00 52.00 96 THR A N 1
ATOM 678 C CA . THR A 1 96 ? 27.897 -5.970 -7.517 1.00 52.00 96 THR A CA 1
ATOM 679 C C . THR A 1 96 ? 29.115 -6.172 -8.417 1.00 52.00 96 THR A C 1
ATOM 681 O O . THR A 1 96 ? 28.996 -6.001 -9.625 1.00 52.00 96 THR A O 1
ATOM 684 N N . LYS A 1 97 ? 30.272 -6.589 -7.878 1.00 43.72 97 LYS A N 1
ATOM 685 C CA . LYS A 1 97 ? 31.460 -6.880 -8.698 1.00 43.72 97 LYS A CA 1
ATOM 686 C C . LYS A 1 97 ? 31.421 -8.281 -9.323 1.00 43.72 97 LYS A C 1
ATOM 688 O O . LYS A 1 97 ? 31.881 -8.453 -10.443 1.00 43.72 97 LYS A O 1
ATOM 693 N N . ALA A 1 98 ? 30.807 -9.258 -8.650 1.00 47.78 98 ALA A N 1
ATOM 694 C CA . ALA A 1 98 ? 30.674 -10.622 -9.172 1.00 47.78 98 ALA A CA 1
ATOM 695 C C . ALA A 1 98 ? 29.701 -10.730 -10.365 1.00 47.78 98 ALA A C 1
ATOM 697 O O . ALA A 1 98 ? 29.886 -11.590 -11.217 1.00 47.78 98 ALA A O 1
ATOM 698 N N . ALA A 1 99 ? 28.705 -9.841 -10.464 1.00 49.66 99 ALA A N 1
ATOM 699 C CA . ALA A 1 99 ? 27.742 -9.837 -11.570 1.00 49.66 99 ALA A CA 1
ATOM 700 C C . ALA A 1 99 ? 28.248 -9.142 -12.854 1.00 49.66 99 ALA A C 1
ATOM 702 O O . ALA A 1 99 ? 27.624 -9.285 -13.896 1.00 49.66 99 ALA A O 1
ATOM 703 N N . MET A 1 100 ? 29.365 -8.401 -12.799 1.00 45.78 100 MET A N 1
ATOM 704 C CA . MET A 1 100 ? 29.944 -7.701 -13.963 1.00 45.78 100 MET A CA 1
ATOM 705 C C . MET A 1 100 ? 31.206 -8.365 -14.535 1.00 45.78 100 MET A C 1
ATOM 707 O O . MET A 1 100 ? 31.792 -7.843 -15.475 1.00 45.78 100 MET A O 1
ATOM 711 N N . GLN A 1 101 ? 31.648 -9.492 -13.974 1.00 45.69 101 GLN A N 1
ATOM 712 C CA . GLN A 1 101 ? 32.896 -10.165 -14.366 1.00 45.69 101 GLN A CA 1
ATOM 713 C C . GLN A 1 101 ? 32.662 -11.573 -14.948 1.00 45.69 101 GLN A C 1
ATOM 715 O O . GLN A 1 101 ? 33.583 -12.382 -14.982 1.00 45.69 101 GLN A O 1
ATOM 720 N N . GLY A 1 102 ? 31.427 -11.871 -15.361 1.00 47.59 102 GLY A N 1
ATOM 721 C CA . GLY A 1 102 ? 31.008 -13.178 -15.871 1.00 47.59 102 GLY A CA 1
ATOM 722 C C . GLY A 1 102 ? 30.256 -13.100 -17.195 1.00 47.59 102 GLY A C 1
ATOM 723 O O . GLY A 1 102 ? 29.310 -13.848 -17.368 1.00 47.59 102 GLY A O 1
ATOM 724 N N . ASP A 1 103 ? 30.638 -12.167 -18.065 1.00 43.44 103 ASP A N 1
ATOM 725 C CA . ASP A 1 103 ? 30.363 -12.182 -19.505 1.00 43.44 103 ASP A CA 1
ATOM 726 C C . ASP A 1 103 ? 31.359 -11.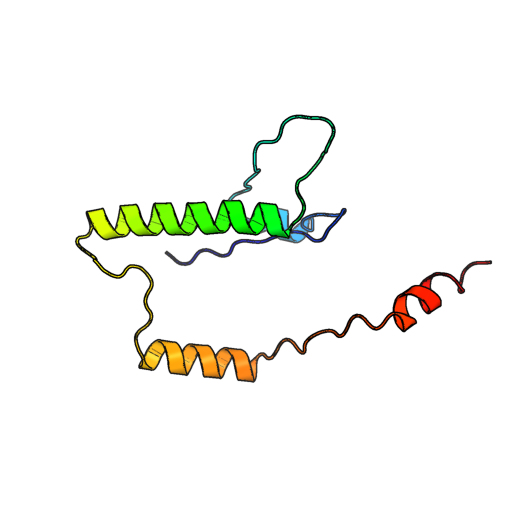211 -20.151 1.00 43.44 103 ASP A C 1
ATOM 728 O O . ASP A 1 103 ? 31.141 -9.997 -20.132 1.00 43.44 103 ASP A O 1
ATOM 732 N N . LEU A 1 104 ? 32.504 -11.766 -20.569 1.00 35.66 104 LEU A N 1
ATOM 733 C CA . LEU A 1 104 ? 33.428 -11.375 -21.653 1.00 35.66 104 LEU A CA 1
ATOM 734 C C . LEU A 1 104 ? 34.773 -12.094 -21.467 1.00 35.66 104 LEU A C 1
ATOM 736 O O . LEU A 1 104 ? 35.439 -11.859 -20.432 1.00 35.66 104 LEU A O 1
#

pLDDT: mean 80.61, std 16.78, range [35.66, 97.31]